Protein AF-A0A2E0Y6Y9-F1 (afdb_monomer_lite)

Foldseek 3Di:
DDDDDDPVRVVCVVPDDDPPVVVCVVVLVPDDPVVNVVVVVVVVVVCVVVVVPPVPPPDPPPDPPVPPDDDDDDDD

Structure (mmCIF, N/CA/C/O backbone):
data_AF-A0A2E0Y6Y9-F1
#
_entry.id   AF-A0A2E0Y6Y9-F1
#
loop_
_atom_site.group_PDB
_atom_site.id
_atom_site.type_symbol
_atom_site.label_atom_id
_atom_site.label_alt_id
_atom_site.label_comp_id
_atom_site.label_asym_id
_atom_site.label_entity_id
_atom_site.label_seq_id
_atom_site.pdbx_PDB_ins_code
_atom_site.Cartn_x
_atom_site.Cartn_y
_atom_site.Cartn_z
_atom_site.occupancy
_atom_site.B_iso_or_equiv
_atom_site.auth_seq_id
_atom_site.auth_comp_id
_atom_site.auth_asym_id
_atom_site.auth_atom_id
_atom_site.pdbx_PDB_model_num
ATOM 1 N N . VAL A 1 1 ? 9.545 -23.528 -25.878 1.00 45.25 1 VAL A N 1
ATOM 2 C CA . VAL A 1 1 ? 10.478 -22.402 -26.132 1.00 45.25 1 VAL A CA 1
ATOM 3 C C . VAL A 1 1 ? 10.843 -21.824 -24.778 1.00 45.25 1 VAL A C 1
ATOM 5 O O . VAL A 1 1 ? 9.923 -21.511 -24.038 1.00 45.25 1 VAL A O 1
ATOM 8 N N . HIS A 1 2 ? 12.129 -21.747 -24.426 1.00 46.84 2 HIS A N 1
ATOM 9 C CA . HIS A 1 2 ? 12.579 -21.174 -23.151 1.00 46.84 2 HIS A CA 1
ATOM 10 C C . HIS A 1 2 ? 13.291 -19.850 -23.422 1.00 46.84 2 HIS A C 1
ATOM 12 O O . HIS A 1 2 ? 14.256 -19.817 -24.184 1.00 46.84 2 HIS A O 1
ATOM 18 N N . ALA A 1 3 ? 12.790 -18.767 -22.830 1.00 71.06 3 ALA A N 1
ATOM 19 C CA . ALA A 1 3 ? 13.466 -17.478 -22.840 1.00 71.06 3 ALA A CA 1
ATOM 20 C C . ALA A 1 3 ? 14.464 -17.434 -21.677 1.00 71.06 3 ALA A C 1
ATOM 22 O O . ALA A 1 3 ? 14.123 -17.776 -20.547 1.00 71.06 3 ALA A O 1
ATOM 23 N N . LEU A 1 4 ? 15.698 -17.026 -21.961 1.00 85.00 4 LEU A N 1
ATOM 24 C CA . LEU A 1 4 ? 16.744 -16.792 -20.968 1.00 85.00 4 LEU A CA 1
ATOM 25 C C . LEU A 1 4 ? 17.046 -15.294 -20.950 1.00 85.00 4 LEU A C 1
ATOM 27 O O . LEU A 1 4 ? 17.095 -14.668 -22.011 1.00 85.00 4 LEU A O 1
ATOM 31 N N . LEU A 1 5 ? 17.262 -14.717 -19.764 1.00 84.94 5 LEU A N 1
ATOM 32 C CA . LEU A 1 5 ? 17.702 -13.325 -19.679 1.00 84.94 5 LEU A CA 1
ATOM 33 C C . LEU A 1 5 ? 19.076 -13.165 -20.341 1.00 84.94 5 LEU A C 1
ATOM 35 O O . LEU A 1 5 ? 19.968 -14.002 -20.170 1.00 84.94 5 LEU A O 1
ATOM 39 N N . THR A 1 6 ? 19.246 -12.060 -21.064 1.00 92.50 6 THR A N 1
ATOM 40 C CA . THR A 1 6 ? 20.560 -11.571 -21.491 1.00 92.50 6 THR A CA 1
ATOM 41 C C . THR A 1 6 ? 21.336 -11.047 -20.281 1.00 92.50 6 THR A C 1
ATOM 43 O O . THR A 1 6 ? 20.758 -10.819 -19.215 1.00 92.50 6 THR A O 1
ATOM 46 N N . ASP A 1 7 ? 22.640 -10.821 -20.428 1.00 90.81 7 ASP A N 1
ATOM 47 C CA . ASP A 1 7 ? 23.450 -10.252 -19.342 1.00 90.81 7 ASP A CA 1
ATOM 48 C C . ASP A 1 7 ? 22.941 -8.869 -18.909 1.00 90.81 7 ASP A C 1
ATOM 50 O O . ASP A 1 7 ? 22.783 -8.620 -17.717 1.00 90.81 7 ASP A O 1
ATOM 54 N N . ALA A 1 8 ? 22.536 -8.030 -19.868 1.00 88.00 8 ALA A N 1
ATOM 55 C CA . ALA A 1 8 ? 21.883 -6.751 -19.586 1.00 88.00 8 ALA A CA 1
ATOM 56 C C . ALA A 1 8 ? 20.555 -6.918 -18.820 1.00 88.00 8 ALA A C 1
ATOM 58 O O . ALA A 1 8 ? 20.235 -6.122 -17.941 1.00 88.00 8 ALA A O 1
ATOM 59 N N . GLY A 1 9 ? 19.785 -7.971 -19.117 1.00 84.81 9 GLY A N 1
ATOM 60 C CA . GLY A 1 9 ? 18.561 -8.289 -18.382 1.00 84.81 9 GLY A CA 1
ATOM 61 C C . GLY A 1 9 ? 18.831 -8.70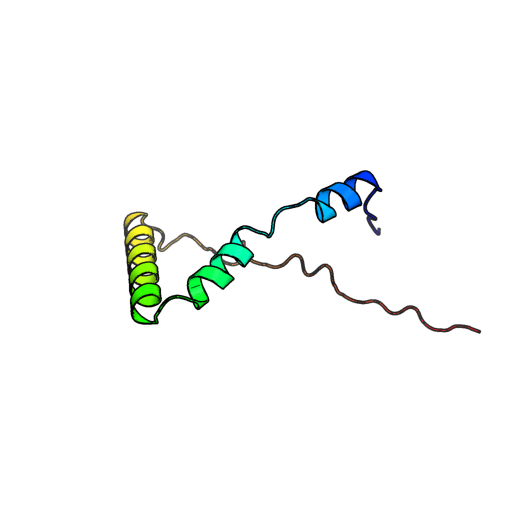3 -16.932 1.00 84.81 9 GLY A C 1
ATOM 62 O O . GLY A 1 9 ? 18.097 -8.298 -16.034 1.00 84.81 9 GLY A O 1
ATOM 63 N N . ARG A 1 10 ? 19.903 -9.466 -16.683 1.00 87.25 10 ARG A N 1
ATOM 64 C CA . ARG A 1 10 ? 20.329 -9.830 -15.320 1.00 87.25 10 ARG A CA 1
ATOM 65 C C . ARG A 1 10 ? 20.742 -8.605 -14.506 1.00 87.25 10 ARG A C 1
ATOM 67 O O . ARG A 1 10 ? 20.336 -8.481 -13.354 1.00 87.25 10 ARG A O 1
ATOM 74 N N . GLU A 1 11 ? 21.502 -7.693 -15.103 1.00 87.88 11 GLU A N 1
ATOM 75 C CA . GLU A 1 11 ? 21.933 -6.455 -14.443 1.00 87.88 11 GLU A CA 1
ATOM 76 C C . GLU A 1 11 ? 20.750 -5.516 -14.149 1.00 87.88 11 GLU A C 1
ATOM 78 O O . GLU A 1 11 ? 20.660 -4.950 -13.058 1.00 87.88 11 GLU A O 1
ATOM 83 N N . ALA A 1 12 ? 19.784 -5.420 -15.068 1.00 84.00 12 ALA A N 1
ATOM 84 C CA . ALA A 1 12 ? 18.559 -4.648 -14.867 1.00 84.00 12 ALA A CA 1
ATOM 85 C C . ALA A 1 12 ? 17.707 -5.186 -13.705 1.00 84.00 12 ALA A C 1
ATOM 87 O O . ALA A 1 12 ? 17.197 -4.403 -12.912 1.00 84.00 12 ALA A O 1
ATOM 88 N N . VAL A 1 13 ? 17.588 -6.511 -13.561 1.00 82.50 13 VAL A N 1
ATOM 89 C CA . VAL A 1 13 ? 16.885 -7.126 -12.421 1.00 82.50 13 VAL A CA 1
ATOM 90 C C . VAL A 1 13 ? 17.664 -6.935 -11.119 1.00 82.50 13 VAL A C 1
ATOM 92 O O . VAL A 1 13 ? 17.067 -6.620 -10.097 1.00 82.50 13 VAL A O 1
ATOM 95 N N . SER A 1 14 ? 18.994 -7.067 -11.140 1.00 80.44 14 SER A N 1
ATOM 96 C CA . SER A 1 14 ? 19.826 -6.880 -9.941 1.00 80.44 14 SER A CA 1
ATOM 97 C C . SER A 1 14 ? 19.843 -5.438 -9.428 1.00 80.44 14 SER A C 1
ATOM 99 O O . SER A 1 14 ? 20.095 -5.221 -8.246 1.00 80.44 14 SER A O 1
ATOM 101 N N . SER A 1 15 ? 19.641 -4.461 -10.310 1.00 80.25 15 SER A N 1
ATOM 102 C CA . SER A 1 15 ? 19.576 -3.036 -9.966 1.00 80.25 15 SER A CA 1
ATOM 103 C C . SER A 1 15 ? 18.144 -2.531 -9.790 1.00 80.25 15 SER A C 1
ATOM 105 O O . SER A 1 15 ? 17.945 -1.364 -9.442 1.00 80.25 15 SER A O 1
ATOM 107 N N . ALA A 1 16 ? 17.145 -3.390 -10.015 1.00 78.00 16 ALA A N 1
ATOM 108 C CA . ALA A 1 16 ? 15.756 -3.015 -9.866 1.00 78.00 16 ALA A CA 1
ATOM 109 C C . ALA A 1 16 ? 15.449 -2.730 -8.387 1.00 78.00 16 ALA A C 1
ATOM 111 O O . ALA A 1 16 ? 15.819 -3.516 -7.510 1.00 78.00 16 ALA A O 1
ATOM 112 N N . PRO A 1 17 ? 14.762 -1.618 -8.084 1.00 74.19 17 PRO A N 1
ATOM 113 C CA . PRO A 1 17 ? 14.262 -1.387 -6.740 1.00 74.19 17 PRO A CA 1
ATOM 114 C C . PRO A 1 17 ? 13.242 -2.469 -6.367 1.00 74.19 17 PRO A C 1
ATOM 116 O O . PRO A 1 17 ? 12.577 -3.033 -7.239 1.00 74.19 17 PRO A O 1
ATOM 119 N N . THR A 1 18 ? 13.085 -2.717 -5.062 1.00 75.00 18 THR A N 1
ATOM 120 C CA . THR A 1 18 ? 12.031 -3.590 -4.532 1.00 75.00 18 THR A CA 1
ATOM 121 C C . THR A 1 18 ? 10.684 -3.226 -5.167 1.00 75.00 18 THR A C 1
ATOM 123 O O . THR A 1 18 ? 10.349 -2.033 -5.205 1.00 75.00 18 THR A O 1
ATOM 126 N N . PRO A 1 19 ? 9.910 -4.211 -5.660 1.00 80.38 19 PRO A N 1
ATOM 127 C CA . PRO A 1 19 ? 8.592 -3.969 -6.222 1.00 80.38 19 PRO A CA 1
ATOM 128 C C . PRO A 1 19 ? 7.749 -3.087 -5.302 1.00 80.38 19 PRO A C 1
ATOM 130 O O . PRO A 1 19 ? 7.711 -3.280 -4.084 1.00 80.38 19 PRO A O 1
ATOM 133 N N . LEU A 1 20 ? 7.063 -2.104 -5.886 1.00 77.50 20 LEU A N 1
ATOM 134 C CA . LEU A 1 20 ? 6.269 -1.133 -5.131 1.00 77.50 20 LEU A CA 1
ATOM 135 C C . LEU A 1 20 ? 5.242 -1.822 -4.220 1.00 77.50 20 LEU A C 1
ATOM 137 O O . LEU A 1 20 ? 5.008 -1.353 -3.108 1.00 77.50 20 LEU A O 1
ATOM 141 N N . GLN A 1 21 ? 4.670 -2.936 -4.682 1.00 74.25 21 GLN A N 1
ATOM 142 C CA . GLN A 1 21 ? 3.711 -3.749 -3.938 1.00 74.25 21 GLN A CA 1
ATOM 143 C C . GLN A 1 21 ? 4.356 -4.397 -2.712 1.00 74.25 21 GLN A C 1
ATOM 145 O O . GLN A 1 21 ? 3.807 -4.301 -1.624 1.00 74.25 21 GLN A O 1
ATOM 150 N N . GLU A 1 22 ? 5.546 -4.985 -2.858 1.00 77.81 22 GLU A N 1
ATOM 151 C CA . GLU A 1 22 ? 6.274 -5.606 -1.746 1.00 77.81 22 GLU A CA 1
ATOM 152 C C . GLU A 1 22 ? 6.673 -4.557 -0.700 1.00 77.81 22 GLU A C 1
ATOM 154 O O . GLU A 1 22 ? 6.408 -4.714 0.492 1.00 77.81 22 GLU A O 1
ATOM 159 N N . ALA A 1 23 ? 7.210 -3.419 -1.146 1.00 82.12 23 ALA A N 1
ATOM 160 C CA . ALA A 1 23 ? 7.531 -2.307 -0.257 1.00 82.12 23 ALA A CA 1
ATOM 161 C C . ALA A 1 23 ? 6.280 -1.716 0.423 1.00 82.12 23 ALA A C 1
ATOM 163 O O . ALA A 1 23 ? 6.366 -1.175 1.527 1.00 82.12 23 ALA A O 1
ATOM 164 N N . PHE A 1 24 ? 5.119 -1.752 -0.233 1.00 86.31 24 PHE A N 1
ATOM 165 C CA . PHE A 1 24 ? 3.847 -1.357 0.365 1.00 86.31 24 PHE A CA 1
ATOM 166 C C . PHE A 1 24 ? 3.400 -2.359 1.432 1.00 86.31 24 PHE A C 1
ATOM 168 O O . PHE A 1 24 ? 3.164 -1.925 2.556 1.00 86.31 24 PHE A O 1
ATOM 175 N N . SER A 1 25 ? 3.358 -3.660 1.124 1.00 85.94 25 SER A N 1
ATOM 176 C CA . SER A 1 25 ? 2.927 -4.708 2.059 1.00 85.94 25 SER A CA 1
ATOM 177 C C . SER A 1 25 ? 3.734 -4.671 3.351 1.00 85.94 25 SER A C 1
ATOM 179 O O . SER A 1 25 ? 3.152 -4.553 4.424 1.00 85.94 25 SER A O 1
ATOM 181 N N . VAL A 1 26 ? 5.068 -4.619 3.251 1.00 89.25 26 VAL A N 1
ATOM 182 C CA . VAL A 1 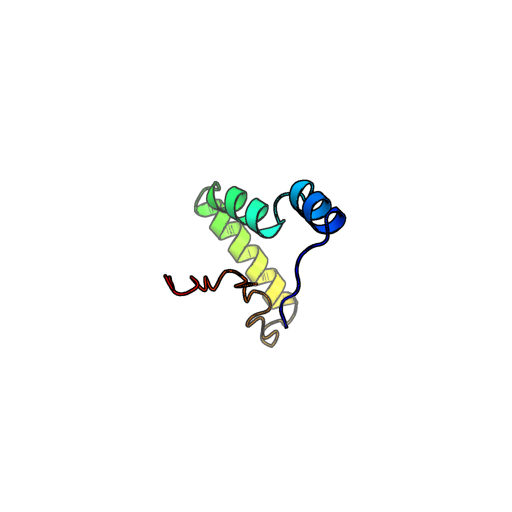26 ? 5.952 -4.551 4.428 1.00 89.25 26 VAL A CA 1
ATOM 183 C C . VAL A 1 26 ? 5.640 -3.338 5.307 1.00 89.25 26 VAL A C 1
ATOM 185 O O . VAL A 1 26 ? 5.613 -3.445 6.529 1.00 89.25 26 VAL A O 1
ATOM 188 N N . ARG A 1 27 ? 5.410 -2.165 4.706 1.00 91.69 27 ARG A N 1
ATOM 189 C CA . ARG A 1 27 ? 5.113 -0.942 5.469 1.00 91.69 27 ARG A CA 1
ATOM 190 C C . ARG A 1 27 ? 3.697 -0.937 6.032 1.00 91.69 27 ARG A C 1
ATOM 192 O O . ARG A 1 27 ? 3.497 -0.399 7.112 1.00 91.69 27 ARG A O 1
ATOM 199 N N . PHE A 1 28 ? 2.735 -1.514 5.318 1.00 92.75 28 PHE A N 1
ATOM 200 C CA . PHE A 1 28 ? 1.343 -1.602 5.748 1.00 92.75 28 PHE A CA 1
ATOM 201 C C . PHE A 1 28 ? 1.177 -2.568 6.926 1.00 92.75 28 PHE A C 1
ATOM 203 O O . PHE A 1 28 ? 0.531 -2.217 7.908 1.00 92.75 28 PHE A O 1
ATOM 210 N N . GLU A 1 29 ? 1.826 -3.733 6.877 1.00 93.25 29 GLU A N 1
ATOM 211 C CA . GLU A 1 29 ? 1.809 -4.737 7.954 1.00 93.25 29 GLU A CA 1
ATOM 212 C C . GLU A 1 29 ? 2.447 -4.235 9.259 1.00 93.25 29 GLU A C 1
ATOM 214 O O . GLU A 1 29 ? 2.136 -4.735 10.336 1.00 93.25 29 GLU A O 1
ATOM 219 N N . GLN A 1 30 ? 3.329 -3.234 9.181 1.00 97.31 30 GLN A N 1
ATOM 220 C CA . GLN A 1 30 ? 3.958 -2.608 10.351 1.00 97.31 30 GLN A CA 1
ATOM 221 C C . GLN A 1 30 ? 3.066 -1.578 11.057 1.00 97.31 30 GLN A C 1
ATOM 223 O O . GLN A 1 30 ? 3.408 -1.126 12.153 1.00 97.31 30 GLN A O 1
ATOM 228 N N . LEU A 1 31 ? 1.949 -1.181 10.446 1.00 97.62 31 LEU A N 1
ATOM 229 C CA . LEU A 1 31 ? 1.005 -0.241 11.041 1.00 97.62 31 LEU A CA 1
ATOM 230 C C . LEU A 1 31 ? 0.174 -0.915 12.133 1.00 97.62 31 LEU A C 1
ATOM 232 O O . LEU A 1 31 ? -0.066 -2.122 12.100 1.00 97.62 31 LEU A O 1
ATOM 236 N N . GLN A 1 32 ? -0.330 -0.124 13.077 1.00 98.31 32 GLN A N 1
ATOM 237 C CA . GLN A 1 32 ? -1.296 -0.623 14.053 1.00 98.31 32 GLN A CA 1
ATOM 238 C C . GLN A 1 32 ? -2.597 -1.053 13.356 1.00 98.31 32 GLN A C 1
ATOM 240 O O . GLN A 1 32 ? -2.998 -0.461 12.352 1.00 98.31 32 GLN A O 1
ATOM 245 N N . ASP A 1 33 ? -3.325 -2.008 13.938 1.00 96.69 33 ASP A N 1
ATOM 246 C CA . ASP A 1 33 ? -4.587 -2.522 13.376 1.00 96.69 33 ASP A CA 1
ATOM 247 C C . ASP A 1 33 ? -5.594 -1.411 13.034 1.00 96.69 33 ASP A C 1
ATOM 249 O O . ASP A 1 33 ? -6.313 -1.474 12.031 1.00 96.69 33 ASP A O 1
ATOM 253 N N . TRP A 1 34 ? -5.637 -0.354 13.853 1.00 97.94 34 TRP A N 1
ATOM 254 C CA . TRP A 1 34 ? -6.533 0.780 13.634 1.00 97.94 34 TRP A CA 1
ATOM 255 C C . TRP A 1 34 ? -6.123 1.634 12.423 1.00 97.94 34 TRP A C 1
ATOM 257 O O . TRP A 1 34 ? -6.993 2.146 11.718 1.00 97.94 34 TRP A O 1
ATOM 267 N N . GLU A 1 35 ? -4.825 1.764 12.144 1.00 98.06 35 GLU A N 1
ATOM 268 C CA . GLU A 1 35 ? -4.295 2.494 10.985 1.00 98.06 35 GLU A CA 1
ATOM 269 C C . GLU A 1 35 ? -4.558 1.715 9.697 1.00 98.06 35 GLU A C 1
ATOM 271 O O . GLU A 1 35 ? -5.036 2.282 8.713 1.00 98.06 35 GLU A O 1
ATOM 276 N N . GLN A 1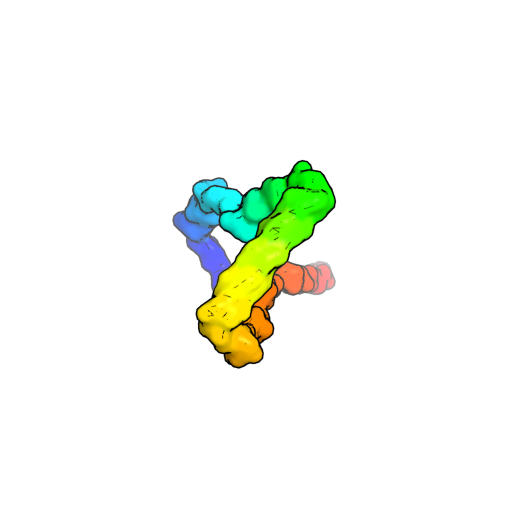 36 ? -4.324 0.400 9.725 1.00 97.44 36 GLN A N 1
ATOM 277 C CA . GLN A 1 36 ? -4.646 -0.492 8.610 1.00 97.44 36 GLN A CA 1
ATOM 278 C C . GLN A 1 36 ? -6.141 -0.420 8.270 1.00 97.44 36 GLN A C 1
ATOM 280 O O . GLN A 1 36 ? -6.518 -0.239 7.109 1.00 97.44 36 GLN A O 1
ATOM 285 N N . SER A 1 37 ? -6.997 -0.469 9.295 1.00 96.00 37 SER A N 1
ATOM 286 C CA . SER A 1 37 ? -8.454 -0.364 9.149 1.00 96.00 37 SER A CA 1
ATOM 287 C C . SER A 1 37 ? -8.893 0.985 8.571 1.00 96.00 37 SER A C 1
ATOM 289 O O . SER A 1 37 ? -9.805 1.040 7.740 1.00 96.00 37 SER A O 1
ATOM 291 N N . LEU A 1 38 ? -8.242 2.079 8.978 1.00 97.56 38 LEU A N 1
ATOM 292 C CA . LEU A 1 38 ? -8.511 3.421 8.458 1.00 97.56 38 LEU A CA 1
ATOM 293 C C . LEU A 1 38 ? -8.180 3.515 6.963 1.00 97.56 38 LEU A C 1
ATOM 295 O O . LEU A 1 38 ? -9.001 3.999 6.181 1.00 97.56 38 LEU A O 1
ATOM 299 N N . ILE A 1 39 ? -7.003 3.032 6.565 1.00 95.44 39 ILE A N 1
ATOM 300 C CA . ILE A 1 39 ? -6.554 3.030 5.167 1.00 95.44 39 ILE A CA 1
ATOM 301 C C . ILE A 1 39 ? -7.488 2.177 4.304 1.00 95.44 39 ILE A C 1
ATOM 303 O O . ILE A 1 39 ? -7.926 2.633 3.246 1.00 95.44 39 ILE A O 1
ATOM 307 N N . LEU A 1 40 ? -7.848 0.977 4.771 1.00 90.94 40 LEU A N 1
ATOM 308 C CA . LEU A 1 40 ? -8.780 0.091 4.071 1.00 90.94 40 LEU A CA 1
ATOM 309 C C . LEU A 1 40 ? -10.143 0.763 3.861 1.00 90.94 40 LEU A C 1
ATOM 311 O O . LEU A 1 40 ? -10.671 0.766 2.750 1.00 90.94 40 LEU A O 1
ATOM 315 N N . SER A 1 41 ? -10.676 1.396 4.906 1.00 94.00 41 SER A N 1
ATOM 316 C CA . SER A 1 41 ? -11.961 2.102 4.842 1.00 94.00 41 SER A CA 1
ATOM 317 C C . SER A 1 41 ? -11.925 3.272 3.855 1.00 94.00 41 SER A C 1
ATOM 319 O O . SER A 1 41 ? -12.886 3.504 3.117 1.00 94.00 41 SER A O 1
ATOM 321 N N . ALA A 1 42 ? -10.816 4.016 3.814 1.00 94.62 42 ALA A N 1
ATOM 322 C CA . ALA A 1 42 ? -10.630 5.111 2.868 1.00 94.62 42 ALA A CA 1
ATOM 323 C C . ALA A 1 42 ? -10.570 4.605 1.417 1.00 94.62 42 ALA A C 1
ATOM 325 O O . ALA A 1 42 ? -11.248 5.162 0.554 1.00 94.62 42 ALA A O 1
ATOM 326 N N . LEU A 1 43 ? -9.829 3.522 1.159 1.00 91.38 43 LEU A N 1
ATOM 327 C CA . LEU A 1 43 ? -9.760 2.869 -0.155 1.00 91.38 43 LEU A CA 1
ATOM 328 C C . LEU A 1 43 ? -11.136 2.393 -0.625 1.00 91.38 43 LEU A C 1
ATOM 330 O O . LEU A 1 43 ? -11.538 2.702 -1.744 1.00 91.38 43 LEU A O 1
ATOM 334 N N . GLN A 1 44 ? -11.888 1.716 0.244 1.00 87.12 44 GLN A N 1
ATOM 335 C CA . GLN A 1 44 ? -13.250 1.265 -0.053 1.00 87.12 44 GLN A CA 1
ATOM 336 C C . GLN A 1 44 ? -14.180 2.436 -0.385 1.00 87.12 44 GLN A C 1
ATOM 338 O O . GLN A 1 44 ? -14.958 2.362 -1.333 1.00 87.12 44 GLN A O 1
ATOM 343 N N . ARG A 1 45 ? -14.085 3.550 0.355 1.00 88.44 45 ARG A N 1
ATOM 344 C CA . ARG A 1 45 ? -14.874 4.756 0.065 1.00 88.44 45 ARG A CA 1
ATOM 345 C C . ARG A 1 45 ? -14.524 5.344 -1.300 1.00 88.44 45 ARG A C 1
ATOM 347 O O . ARG A 1 45 ? -15.433 5.739 -2.021 1.00 88.44 45 ARG A O 1
ATOM 354 N N . VAL A 1 46 ? -13.239 5.425 -1.642 1.00 87.50 46 VAL A N 1
ATOM 355 C CA . VAL A 1 46 ? -12.794 5.926 -2.952 1.00 87.50 46 VAL A CA 1
ATOM 356 C C . VAL A 1 46 ? -13.289 5.018 -4.074 1.00 87.50 46 VAL A C 1
ATOM 358 O O . VAL A 1 46 ? -13.858 5.528 -5.032 1.00 87.50 46 VAL A O 1
ATOM 361 N N . ALA A 1 47 ? -13.158 3.698 -3.927 1.00 85.69 47 ALA A N 1
ATOM 362 C CA . ALA A 1 47 ? -13.664 2.731 -4.901 1.00 85.69 47 ALA A CA 1
ATOM 363 C C . ALA A 1 47 ? -15.180 2.876 -5.116 1.00 85.69 47 ALA A C 1
ATOM 365 O O . ALA A 1 47 ? -15.634 2.976 -6.253 1.00 85.69 47 ALA A O 1
ATOM 366 N N . ALA A 1 48 ? -15.951 3.006 -4.033 1.00 82.69 48 ALA A N 1
ATOM 367 C CA . ALA A 1 48 ? -17.390 3.245 -4.117 1.00 82.69 48 ALA A CA 1
ATOM 368 C C . ALA A 1 48 ? -17.731 4.570 -4.828 1.00 82.69 48 ALA A C 1
ATOM 370 O O . ALA A 1 48 ? -18.691 4.634 -5.585 1.00 82.69 48 ALA A O 1
ATOM 371 N N . MET A 1 49 ? -16.940 5.633 -4.630 1.00 85.25 49 MET A N 1
ATOM 372 C CA . MET A 1 49 ? -17.126 6.903 -5.353 1.00 85.25 49 MET A CA 1
ATOM 373 C C . MET A 1 49 ? -16.773 6.811 -6.843 1.00 85.25 49 MET A C 1
ATOM 375 O O . MET A 1 49 ? -17.227 7.647 -7.619 1.00 85.25 49 MET A O 1
ATOM 379 N N . MET A 1 50 ? -15.961 5.831 -7.240 1.00 82.31 50 MET A N 1
ATOM 380 C CA . MET A 1 50 ? -15.620 5.571 -8.639 1.00 82.31 50 MET A CA 1
ATOM 381 C C . MET A 1 50 ? -16.667 4.707 -9.357 1.00 82.31 50 MET A C 1
ATOM 383 O O . MET A 1 50 ? -16.424 4.328 -10.500 1.00 82.31 50 MET A O 1
ATOM 387 N N . ASP A 1 51 ? -17.799 4.394 -8.707 1.00 70.31 51 ASP A N 1
ATOM 388 C CA . ASP A 1 51 ? -18.809 3.442 -9.201 1.00 70.31 51 ASP A CA 1
ATOM 389 C C . ASP A 1 51 ? -18.163 2.092 -9.582 1.00 70.31 51 ASP A C 1
ATOM 391 O O . ASP A 1 51 ? -18.562 1.401 -10.517 1.00 70.31 51 ASP A O 1
ATOM 395 N N . ALA A 1 52 ? -17.101 1.719 -8.854 1.00 62.97 52 ALA A N 1
ATOM 396 C CA . ALA A 1 52 ? -16.251 0.575 -9.168 1.00 62.97 52 ALA A CA 1
ATOM 397 C C . ALA A 1 52 ? -16.865 -0.783 -8.781 1.00 62.97 52 ALA A C 1
ATOM 399 O O . ALA A 1 52 ? -16.144 -1.778 -8.749 1.00 62.97 52 ALA A O 1
ATOM 400 N N . ASP A 1 53 ? -18.173 -0.842 -8.520 1.00 59.34 53 ASP A N 1
ATOM 401 C CA . ASP A 1 53 ? -18.900 -2.095 -8.271 1.00 59.34 53 ASP A CA 1
ATOM 402 C C . ASP A 1 53 ? -18.861 -3.047 -9.488 1.00 59.34 53 ASP A C 1
ATOM 404 O O . ASP A 1 53 ? -19.077 -4.247 -9.329 1.00 59.34 53 ASP A O 1
ATOM 408 N N . GLU A 1 54 ? -18.519 -2.546 -10.686 1.00 56.19 54 GLU A N 1
ATOM 409 C CA . GLU A 1 54 ? -18.293 -3.354 -11.899 1.00 56.19 54 GLU A CA 1
ATOM 410 C C . GLU A 1 54 ? -16.816 -3.485 -12.331 1.00 56.19 54 GLU A C 1
ATOM 412 O O . GLU A 1 54 ? -16.536 -4.073 -13.379 1.00 56.19 54 GLU A O 1
ATOM 417 N N . ILE A 1 55 ? -15.838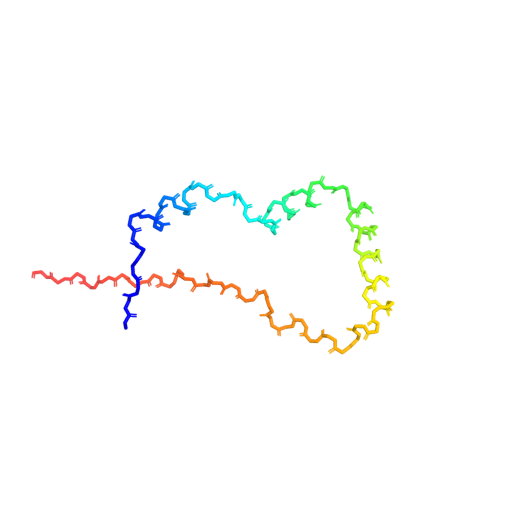 -2.977 -11.564 1.00 55.09 55 ILE A N 1
ATOM 418 C CA . ILE A 1 55 ? -14.423 -3.230 -11.889 1.00 55.09 55 ILE A CA 1
ATOM 419 C C . ILE A 1 55 ? -14.063 -4.638 -11.405 1.00 55.09 55 ILE A C 1
ATOM 421 O O . ILE A 1 55 ? -13.667 -4.840 -10.257 1.00 55.09 55 ILE A O 1
ATOM 425 N N . ASP A 1 56 ? -14.186 -5.616 -12.304 1.00 55.81 56 ASP A N 1
ATOM 426 C CA . ASP A 1 56 ? -13.641 -6.963 -12.126 1.00 55.81 56 ASP A CA 1
ATOM 427 C C . ASP A 1 56 ? -12.106 -6.887 -12.023 1.00 55.81 56 ASP A C 1
ATOM 429 O O . ASP A 1 56 ? -11.381 -6.835 -13.016 1.00 55.81 56 ASP A O 1
ATOM 433 N N . ALA A 1 57 ? -11.607 -6.800 -10.789 1.00 55.66 57 ALA A N 1
ATOM 434 C CA . ALA A 1 57 ? -10.179 -6.737 -10.473 1.00 55.66 57 ALA A CA 1
ATOM 435 C C . ALA A 1 57 ? -9.522 -8.130 -10.360 1.00 55.66 57 ALA A C 1
ATOM 437 O O . ALA A 1 57 ? -8.354 -8.245 -9.970 1.00 55.66 57 ALA A O 1
ATOM 438 N N . SER A 1 58 ? -10.246 -9.192 -10.709 1.00 51.97 58 SER A N 1
ATOM 439 C CA . SER A 1 58 ? -9.749 -10.566 -10.757 1.00 51.97 58 SER A CA 1
ATOM 440 C C . SER A 1 58 ? -9.038 -10.824 -12.093 1.00 51.97 58 SER A C 1
ATOM 442 O O . SER A 1 58 ? -9.638 -10.636 -13.143 1.00 51.97 58 SER A O 1
ATOM 444 N N . PRO A 1 59 ? -7.815 -11.363 -12.140 1.00 46.97 59 PRO A N 1
ATOM 445 C CA . PRO A 1 59 ? -6.634 -11.087 -11.353 1.00 46.97 59 PRO A CA 1
ATOM 446 C C . PRO A 1 59 ? -5.635 -10.281 -12.217 1.00 46.97 59 PRO A C 1
ATOM 448 O O . PRO A 1 59 ? -4.825 -10.843 -12.946 1.00 46.97 59 PRO A O 1
ATOM 451 N N . PHE A 1 60 ? -5.579 -8.954 -12.068 1.00 48.00 60 PHE A N 1
ATOM 452 C CA . PHE A 1 60 ? -4.347 -8.213 -12.428 1.00 48.00 60 PHE A CA 1
ATOM 453 C C . PHE A 1 60 ? -3.224 -8.422 -11.383 1.00 48.00 60 PHE A C 1
ATOM 455 O O . PHE A 1 60 ? -2.145 -7.840 -11.477 1.00 48.00 60 PHE A O 1
ATOM 462 N N . LEU A 1 61 ? -3.497 -9.285 -10.395 1.00 49.88 61 LEU A N 1
ATOM 463 C CA . LEU A 1 61 ? -2.613 -9.783 -9.345 1.00 49.88 61 LEU A CA 1
ATOM 464 C C . LEU A 1 61 ? -2.331 -11.298 -9.491 1.00 49.88 61 LEU A C 1
ATOM 466 O O . LEU A 1 61 ? -1.956 -11.941 -8.514 1.00 49.88 61 LEU A O 1
ATOM 470 N N . GLU A 1 62 ? -2.491 -11.896 -10.678 1.00 45.78 62 GLU A N 1
ATOM 471 C CA . GLU A 1 62 ? -1.905 -13.217 -10.955 1.00 45.78 62 GLU A CA 1
ATOM 472 C C . GLU A 1 62 ? -0.420 -13.047 -11.294 1.00 45.78 62 GLU A C 1
ATOM 474 O O . GLU A 1 62 ? -0.017 -12.720 -12.409 1.00 45.78 62 GLU A O 1
ATOM 479 N N . LEU A 1 63 ? 0.375 -13.180 -10.233 1.00 48.12 63 LEU A N 1
ATOM 480 C CA . LEU A 1 63 ? 1.657 -13.876 -10.174 1.00 48.12 63 LEU A CA 1
ATOM 481 C C . LEU A 1 63 ? 2.249 -14.257 -11.538 1.00 48.12 63 LEU A C 1
ATOM 483 O O . LEU A 1 63 ? 1.810 -15.199 -12.197 1.00 48.12 63 LEU A O 1
ATOM 487 N N . GLY A 1 64 ? 3.379 -13.637 -11.871 1.00 41.72 64 GLY A N 1
ATOM 488 C CA . GLY A 1 64 ? 4.414 -14.342 -12.614 1.00 41.72 64 GLY A CA 1
ATOM 489 C C . GLY A 1 64 ? 4.935 -15.494 -11.756 1.00 41.72 64 GLY A C 1
ATOM 490 O O . GLY A 1 64 ? 6.005 -15.386 -11.162 1.00 41.72 64 GLY A O 1
ATOM 491 N N . ASP A 1 65 ? 4.168 -16.580 -11.679 1.00 46.72 65 ASP A N 1
ATOM 492 C CA . ASP A 1 65 ? 4.599 -17.891 -11.210 1.00 46.72 65 ASP A CA 1
ATOM 493 C C . ASP A 1 65 ? 5.588 -18.450 -12.246 1.00 46.72 65 ASP A C 1
ATOM 495 O O . ASP A 1 65 ? 5.288 -19.300 -13.082 1.00 46.72 65 ASP A O 1
ATOM 499 N N . LEU A 1 66 ? 6.784 -17.860 -12.288 1.00 50.56 66 LEU A N 1
ATOM 500 C CA . LEU A 1 66 ? 7.880 -18.287 -13.162 1.00 50.56 66 LEU A CA 1
ATOM 501 C C . LEU A 1 66 ? 8.736 -19.379 -12.505 1.00 50.56 66 LEU A C 1
ATOM 503 O O . LEU A 1 66 ? 9.791 -19.732 -13.029 1.00 50.56 66 LEU A O 1
ATOM 507 N N . ALA A 1 67 ? 8.297 -19.933 -11.374 1.00 47.84 67 ALA A N 1
ATOM 508 C CA . ALA A 1 67 ? 9.069 -20.871 -10.574 1.00 47.84 67 ALA A CA 1
ATOM 509 C C . ALA A 1 67 ? 8.460 -22.281 -10.537 1.00 47.84 67 ALA A C 1
ATOM 511 O O . ALA A 1 67 ? 8.578 -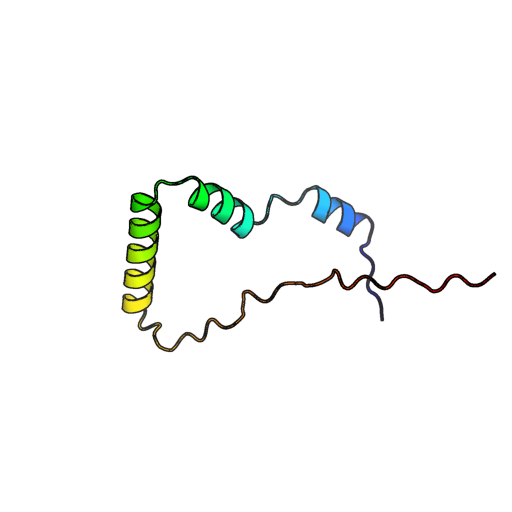22.979 -9.533 1.00 47.84 67 ALA A O 1
ATOM 512 N N . HIS A 1 68 ? 7.894 -22.772 -11.643 1.00 45.47 68 HIS A N 1
ATOM 513 C CA . HIS A 1 68 ? 7.742 -24.220 -11.794 1.00 45.47 68 HIS A CA 1
ATOM 514 C C . HIS A 1 68 ? 9.083 -24.863 -12.169 1.00 45.47 68 HIS A C 1
ATOM 516 O O . HIS A 1 68 ? 9.464 -25.022 -13.328 1.00 45.47 68 HIS A O 1
ATOM 522 N N . HIS A 1 69 ? 9.795 -25.201 -11.099 1.00 51.81 69 HIS A N 1
ATOM 523 C CA . HIS A 1 69 ? 10.916 -26.121 -10.989 1.00 51.81 69 HIS A 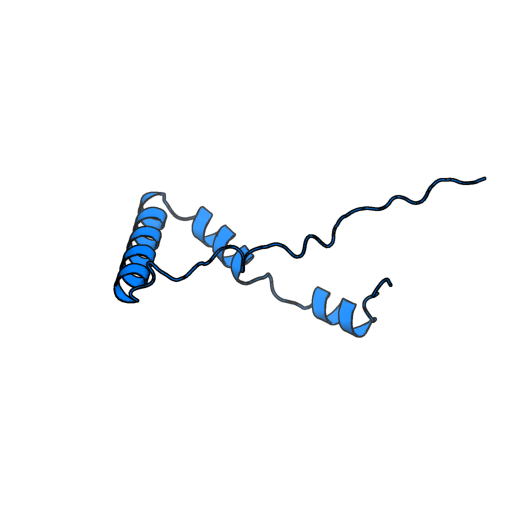CA 1
ATOM 524 C C . HIS A 1 69 ? 10.700 -27.390 -11.838 1.00 51.81 69 HIS A C 1
ATOM 526 O O . HIS A 1 69 ? 9.831 -28.206 -11.533 1.00 51.81 69 HIS A O 1
ATOM 532 N N . HIS A 1 70 ? 11.502 -27.576 -12.891 1.00 40.47 70 HIS A N 1
ATOM 533 C CA . HIS A 1 70 ? 11.660 -28.870 -13.557 1.00 40.47 70 HIS A CA 1
ATOM 534 C C . HIS A 1 70 ? 13.093 -29.359 -13.340 1.00 40.47 70 HIS A C 1
ATOM 536 O O . HIS A 1 70 ? 14.032 -28.908 -13.996 1.00 40.47 70 HIS A O 1
ATOM 542 N N . GLU A 1 71 ? 13.243 -30.252 -12.368 1.00 43.97 71 GLU A N 1
ATOM 543 C CA . GLU A 1 71 ? 14.446 -31.041 -12.126 1.00 43.97 71 GLU A CA 1
ATOM 544 C C . GLU A 1 71 ? 14.662 -31.996 -13.321 1.00 43.97 71 GLU A C 1
ATOM 546 O O . GLU A 1 71 ? 13.737 -32.733 -13.677 1.00 43.97 71 GLU A O 1
ATOM 551 N N . PRO A 1 72 ? 15.828 -31.984 -13.994 1.00 46.88 72 PRO A N 1
ATOM 552 C CA . PRO A 1 72 ? 16.082 -32.909 -15.090 1.00 46.88 72 PRO A CA 1
ATOM 553 C C . PRO A 1 72 ? 16.373 -34.311 -14.527 1.00 46.88 72 PRO A C 1
ATOM 555 O O . PRO A 1 72 ? 16.994 -34.430 -13.469 1.00 46.88 72 PRO A O 1
ATOM 558 N N . PRO A 1 73 ? 15.978 -35.397 -15.219 1.00 51.06 73 PRO A N 1
ATOM 559 C CA . PRO A 1 73 ? 16.252 -36.740 -14.736 1.00 51.06 73 PRO A CA 1
ATOM 560 C C . PRO A 1 73 ? 17.758 -37.013 -14.791 1.00 51.06 73 PRO A C 1
ATOM 562 O O . PRO A 1 73 ? 18.399 -36.802 -15.823 1.00 51.06 73 PRO A O 1
ATOM 565 N N . ALA A 1 74 ? 18.310 -37.529 -13.691 1.00 56.16 74 ALA A N 1
ATOM 566 C CA . ALA A 1 74 ? 19.628 -38.147 -13.680 1.00 56.16 74 ALA A CA 1
ATOM 567 C C . ALA A 1 74 ? 19.653 -39.299 -14.698 1.00 56.16 74 ALA A C 1
ATOM 569 O O . ALA A 1 74 ? 18.855 -40.233 -14.604 1.00 56.16 74 ALA A O 1
ATOM 570 N N . GLN A 1 75 ? 20.559 -39.237 -15.672 1.00 46.94 75 GLN A N 1
ATOM 571 C CA . GLN A 1 75 ? 20.855 -40.352 -16.570 1.00 46.94 75 GLN A CA 1
ATOM 572 C C . GLN A 1 75 ? 22.375 -40.519 -16.626 1.00 46.94 75 GLN A C 1
ATOM 574 O O . GLN A 1 75 ? 23.099 -39.527 -16.720 1.00 46.94 75 GLN A O 1
ATOM 579 N N . GLY A 1 76 ? 22.805 -41.767 -16.415 1.00 50.41 76 GLY A N 1
ATOM 580 C CA . GLY A 1 76 ? 24.187 -42.178 -16.160 1.00 50.41 76 GLY A CA 1
ATOM 581 C C . GLY A 1 76 ? 25.069 -42.319 -17.388 1.00 50.41 76 GLY A C 1
ATOM 582 O O . GLY A 1 76 ? 24.617 -41.999 -18.508 1.00 50.41 76 GLY A O 1
#

Sequence (76 aa):
VHALLTDAGREAVSSAPTPLQEAFSVRFEQLQDWEQSLILSALQRVAAMMDADEIDASPFLELGDLAHHHEPPAQG

Secondary structure (DSSP, 8-state):
------HHHHHHHHTPPPPHHHHHHHHHHTS-HHHHHHHHHHHHHHHHHTTGGG---TTTT---------PPPP--

pLDDT: mean 73.93, std 19.1, range [40.47, 98.31]

Radius of gyration: 19.87 Å; chains: 1; bounding box: 43×49×40 Å